Protein AF-A0A2R6RVL5-F1 (afdb_monomer_lite)

pLDDT: mean 72.48, std 20.62, range [36.03, 97.62]

Sequence (117 aa):
MHIVDKEQDVTKVLEELCQWASPIYGAMNKWWVRRRNVNEHLLRRIEAIYSLEGFTGERGPGVREGRLSTSPNISAKGKEVESRVSKEDSIEVDTEVFDDDKACEQFNIVVDFLGSL

Foldseek 3Di:
DDPPPCVVVLVVVLVVCVVVVPPCSVVSVVVSVVVVVVVVVVVVVVVVQVPDPPDDDDPDDDDDPPDDDPDDDPDDDDDDDDDDDDDDDDDPDPCPPPPCPPVVVVVVVVVVVVVVD

Organism: NCBI:txid98765

Structure (mmCIF, N/CA/C/O backbone):
data_AF-A0A2R6RVL5-F1
#
_entry.id   AF-A0A2R6RVL5-F1
#
loop_
_atom_site.group_PDB
_atom_site.id
_atom_site.type_symbol
_atom_site.label_atom_id
_atom_site.label_alt_id
_atom_site.label_comp_id
_atom_site.label_asym_id
_atom_site.label_entity_id
_atom_site.label_seq_id
_atom_site.pdbx_PDB_ins_code
_atom_site.Cartn_x
_atom_site.Cartn_y
_atom_site.Cartn_z
_atom_site.occupancy
_atom_site.B_iso_or_equiv
_atom_site.auth_seq_id
_atom_site.auth_comp_id
_atom_site.auth_asym_id
_atom_site.auth_atom_id
_atom_site.pdbx_PDB_model_num
ATOM 1 N N . MET A 1 1 ? -9.535 12.608 4.459 1.00 39.00 1 MET A N 1
ATOM 2 C CA . MET A 1 1 ? -8.222 11.957 4.654 1.00 39.00 1 MET A CA 1
ATOM 3 C C . MET A 1 1 ? -7.833 11.280 3.347 1.00 39.00 1 MET A C 1
ATOM 5 O O . MET A 1 1 ? -8.375 10.230 3.040 1.00 39.00 1 MET A O 1
ATOM 9 N N . HIS A 1 2 ? -6.978 11.911 2.539 1.00 42.09 2 HIS A N 1
ATOM 10 C CA . HIS A 1 2 ? -6.433 11.278 1.335 1.00 42.09 2 HIS A CA 1
ATOM 11 C C . HIS A 1 2 ? -5.220 10.448 1.759 1.00 42.09 2 HIS A C 1
ATOM 13 O O . HIS A 1 2 ? -4.132 10.992 1.941 1.00 42.09 2 HIS A O 1
ATOM 19 N N . ILE A 1 3 ? -5.399 9.140 1.958 1.00 53.34 3 ILE A N 1
ATOM 20 C CA . ILE A 1 3 ? -4.266 8.222 1.823 1.00 53.34 3 ILE A CA 1
ATOM 21 C C . ILE A 1 3 ? -3.887 8.328 0.347 1.00 53.34 3 ILE A C 1
ATOM 23 O O . ILE A 1 3 ? -4.635 7.878 -0.516 1.00 53.34 3 ILE A O 1
ATOM 27 N N . VAL A 1 4 ? -2.813 9.059 0.049 1.00 55.38 4 VAL A N 1
ATOM 28 C CA . VAL A 1 4 ? -2.322 9.174 -1.324 1.00 55.38 4 VAL A CA 1
ATOM 29 C C . VAL A 1 4 ? -1.801 7.803 -1.704 1.00 55.38 4 VAL A C 1
ATOM 31 O O . VAL A 1 4 ? -0.850 7.300 -1.099 1.00 55.38 4 VAL A O 1
ATOM 34 N N . ASP A 1 5 ? -2.483 7.198 -2.663 1.00 60.81 5 ASP A N 1
ATOM 35 C CA . ASP A 1 5 ? -2.184 5.868 -3.138 1.00 60.81 5 ASP A CA 1
ATOM 36 C C . ASP A 1 5 ? -0.881 5.883 -3.946 1.00 60.81 5 ASP A C 1
ATOM 38 O O . ASP A 1 5 ? -0.861 6.091 -5.159 1.00 60.81 5 ASP A O 1
ATOM 42 N N . LYS A 1 6 ? 0.240 5.692 -3.243 1.00 72.25 6 LYS A N 1
ATOM 43 C CA . LYS A 1 6 ? 1.560 5.519 -3.863 1.00 72.25 6 LYS A CA 1
ATOM 44 C C . LYS A 1 6 ? 1.657 4.209 -4.659 1.00 72.25 6 LYS A C 1
ATOM 46 O O . LYS A 1 6 ? 2.710 3.952 -5.238 1.00 72.25 6 LYS A O 1
ATOM 51 N N . GLU A 1 7 ? 0.608 3.374 -4.698 1.00 82.75 7 GLU A N 1
ATOM 52 C CA . GLU A 1 7 ? 0.570 2.186 -5.559 1.00 82.75 7 GLU A CA 1
ATOM 53 C C . GLU A 1 7 ? 0.772 2.552 -7.028 1.00 82.75 7 GLU A C 1
ATOM 55 O O . GLU A 1 7 ? 1.483 1.836 -7.735 1.00 82.75 7 GLU A O 1
ATOM 60 N N . GLN A 1 8 ? 0.242 3.695 -7.475 1.00 82.88 8 GLN A N 1
ATOM 61 C CA . GLN A 1 8 ? 0.424 4.149 -8.855 1.00 82.88 8 GLN A CA 1
ATOM 62 C C . GLN A 1 8 ? 1.892 4.443 -9.183 1.00 82.88 8 GLN A C 1
ATOM 64 O O . GLN A 1 8 ? 2.356 4.091 -10.266 1.00 82.88 8 GLN A O 1
ATOM 69 N N . ASP A 1 9 ? 2.636 5.037 -8.249 1.00 87.88 9 ASP A N 1
ATOM 70 C CA . ASP A 1 9 ? 4.048 5.370 -8.456 1.00 87.88 9 ASP A CA 1
ATOM 71 C C . ASP A 1 9 ? 4.908 4.104 -8.529 1.00 87.88 9 ASP A C 1
ATOM 73 O O . ASP A 1 9 ? 5.751 3.969 -9.413 1.00 87.88 9 ASP A O 1
ATOM 77 N N . VAL A 1 10 ? 4.662 3.137 -7.640 1.00 90.62 10 VAL A N 1
ATOM 78 C CA . VAL A 1 10 ? 5.415 1.873 -7.642 1.00 90.62 10 VAL A CA 1
ATOM 79 C C . VAL A 1 10 ? 5.084 1.028 -8.871 1.00 90.62 10 VAL A C 1
ATOM 81 O O . VAL A 1 10 ? 5.978 0.407 -9.441 1.00 90.62 10 VAL A O 1
ATOM 84 N N . THR A 1 11 ? 3.824 1.029 -9.308 1.00 92.25 11 THR A N 1
ATOM 85 C CA . THR A 1 11 ? 3.402 0.289 -10.505 1.00 92.25 11 THR A CA 1
ATOM 86 C C . THR A 1 11 ? 4.100 0.824 -11.753 1.00 92.25 11 THR A C 1
ATOM 88 O O . THR A 1 11 ? 4.658 0.034 -12.509 1.00 92.25 11 THR A O 1
ATOM 91 N N . LYS A 1 12 ? 4.185 2.151 -11.914 1.00 94.06 12 LYS A N 1
ATOM 92 C CA . LYS A 1 12 ? 4.937 2.775 -13.018 1.00 94.06 12 LYS A CA 1
ATOM 93 C C . LYS A 1 12 ? 6.412 2.379 -13.010 1.00 94.06 12 LYS A C 1
ATOM 95 O O . LYS A 1 12 ? 6.942 1.968 -14.034 1.00 94.06 12 LYS A O 1
ATOM 100 N N . VAL A 1 13 ? 7.061 2.426 -11.845 1.00 94.62 13 VAL A N 1
ATOM 101 C CA . VAL A 1 13 ? 8.466 2.005 -11.714 1.00 94.62 13 VAL A CA 1
ATOM 102 C C . VAL A 1 13 ? 8.637 0.526 -12.074 1.00 94.62 13 VAL A C 1
ATOM 104 O O . VAL A 1 13 ? 9.604 0.158 -12.735 1.00 94.62 13 VAL A O 1
ATOM 107 N N . LEU A 1 14 ? 7.705 -0.344 -11.679 1.00 96.31 14 LEU A N 1
ATOM 108 C CA . LEU A 1 14 ? 7.744 -1.760 -12.055 1.00 96.31 14 LEU A CA 1
ATOM 109 C C . LEU A 1 14 ? 7.572 -1.974 -13.562 1.00 96.31 14 LEU A C 1
ATOM 111 O O . LEU A 1 14 ? 8.253 -2.832 -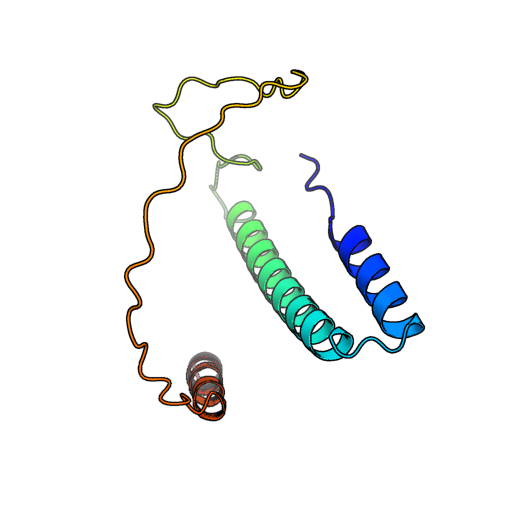14.122 1.00 96.31 14 LEU A O 1
ATOM 115 N N . GLU A 1 15 ? 6.699 -1.207 -14.213 1.00 96.62 15 GLU A N 1
ATOM 116 C CA . GLU A 1 15 ? 6.524 -1.233 -15.668 1.00 96.62 15 GLU A CA 1
ATOM 117 C C . GLU A 1 15 ? 7.809 -0.807 -16.389 1.00 96.62 15 GLU A C 1
ATOM 119 O O . GLU A 1 15 ? 8.264 -1.517 -17.285 1.00 96.62 15 GLU A O 1
ATOM 124 N N . GLU A 1 16 ? 8.443 0.285 -15.958 1.00 97.31 16 GLU A N 1
ATOM 125 C CA . GLU A 1 16 ? 9.721 0.761 -16.507 1.00 97.31 16 GLU A CA 1
ATOM 126 C C . GLU A 1 16 ? 10.839 -0.277 -16.328 1.00 97.31 16 GLU A C 1
ATOM 128 O O . GLU A 1 16 ? 11.544 -0.620 -17.280 1.00 97.31 16 GLU A O 1
ATOM 133 N N . LEU A 1 17 ? 10.966 -0.852 -15.128 1.00 97.31 17 LEU A N 1
ATOM 134 C CA . LEU A 1 17 ? 11.954 -1.898 -14.846 1.00 97.31 17 LEU A CA 1
ATOM 135 C C . LEU A 1 17 ? 11.728 -3.153 -15.696 1.00 97.31 17 LEU A C 1
ATOM 137 O O . LEU A 1 17 ? 12.698 -3.802 -16.091 1.00 97.31 17 LEU A O 1
ATOM 141 N N . CYS A 1 18 ? 10.469 -3.492 -15.981 1.00 96.88 18 CYS A N 1
ATOM 142 C CA . CYS A 1 18 ? 10.119 -4.599 -16.863 1.00 96.88 18 CYS A CA 1
ATOM 143 C C . CYS A 1 18 ? 10.521 -4.298 -18.314 1.00 96.88 18 CYS A C 1
ATOM 145 O O . CYS A 1 18 ? 11.178 -5.121 -18.950 1.00 96.88 18 CYS A O 1
ATOM 147 N N . GLN A 1 19 ? 10.193 -3.101 -18.813 1.00 97.50 19 GLN A N 1
ATOM 148 C CA . GLN A 1 19 ? 10.532 -2.663 -20.172 1.00 97.50 19 GLN A CA 1
ATOM 149 C C . GLN A 1 19 ? 12.042 -2.635 -20.416 1.00 97.50 19 GLN A C 1
ATOM 151 O O . GLN A 1 19 ? 12.501 -2.996 -21.497 1.00 97.50 19 GLN A O 1
ATOM 156 N N . TRP A 1 20 ? 12.825 -2.240 -19.412 1.00 97.38 20 TRP A N 1
ATOM 157 C CA . TRP A 1 20 ? 14.286 -2.211 -19.500 1.00 97.38 20 TRP A CA 1
ATOM 158 C C . TRP A 1 20 ? 14.951 -3.559 -19.214 1.00 97.38 20 TRP A C 1
ATOM 160 O O . TRP A 1 20 ? 16.178 -3.620 -19.162 1.00 97.38 20 TRP A O 1
ATOM 170 N N . ALA A 1 21 ? 14.170 -4.628 -19.007 1.00 95.12 21 ALA A N 1
ATOM 171 C CA . ALA A 1 21 ? 14.666 -5.943 -18.600 1.00 95.12 21 ALA A CA 1
ATOM 172 C C . ALA A 1 21 ? 15.645 -5.852 -17.412 1.00 95.12 21 ALA A C 1
ATOM 174 O O . ALA A 1 21 ? 16.676 -6.525 -17.363 1.00 95.12 21 ALA A O 1
ATOM 175 N N . SER A 1 22 ? 15.333 -4.971 -16.458 1.00 97.25 22 SER A N 1
ATOM 176 C CA . SER A 1 22 ? 16.226 -4.658 -15.354 1.00 97.25 22 SER A CA 1
ATOM 177 C C . SER A 1 22 ? 16.409 -5.874 -14.439 1.00 97.25 22 SER A C 1
ATOM 179 O O . SER A 1 22 ? 15.415 -6.492 -14.039 1.00 97.25 22 SER A O 1
ATOM 181 N N . PRO A 1 23 ? 17.646 -6.199 -14.019 1.00 97.62 23 PRO A N 1
ATOM 182 C CA . PRO A 1 23 ? 17.908 -7.362 -13.169 1.00 97.62 23 PRO A CA 1
ATOM 183 C C . PRO A 1 23 ? 17.211 -7.276 -11.802 1.00 97.62 23 PRO A C 1
ATOM 185 O O . PRO A 1 23 ? 16.953 -8.300 -11.174 1.00 97.62 23 PRO A O 1
ATOM 188 N N . ILE A 1 24 ? 16.852 -6.070 -11.346 1.00 97.56 24 ILE A N 1
ATOM 189 C CA . ILE A 1 24 ? 16.162 -5.871 -10.063 1.00 97.56 24 ILE A CA 1
ATOM 190 C C . ILE A 1 24 ? 14.639 -6.032 -10.148 1.00 97.56 24 ILE A C 1
ATOM 192 O O . ILE A 1 24 ? 13.982 -6.063 -9.106 1.00 97.56 24 ILE A O 1
ATOM 196 N N . TYR A 1 25 ? 14.060 -6.157 -11.350 1.00 97.56 25 TYR A N 1
ATOM 197 C CA . TYR A 1 25 ? 12.606 -6.231 -11.537 1.00 97.56 25 TYR A CA 1
ATOM 198 C C . TYR A 1 25 ? 11.973 -7.338 -10.684 1.00 97.56 25 TYR A C 1
ATOM 200 O O . TYR A 1 25 ? 11.008 -7.095 -9.960 1.00 97.56 25 TYR A O 1
ATOM 208 N N . GLY A 1 26 ? 12.550 -8.544 -10.706 1.00 97.25 26 GLY A N 1
ATOM 209 C CA . GLY A 1 26 ? 12.017 -9.682 -9.956 1.00 97.25 26 GLY A CA 1
ATOM 210 C C . GLY A 1 26 ? 11.987 -9.441 -8.444 1.00 97.25 26 GLY A C 1
ATOM 211 O O . GLY A 1 26 ? 10.997 -9.764 -7.786 1.00 97.25 26 GLY A O 1
ATOM 212 N N . ALA A 1 27 ? 13.043 -8.835 -7.894 1.00 97.62 27 ALA A N 1
ATOM 213 C CA . ALA A 1 27 ? 13.120 -8.501 -6.473 1.00 97.62 27 ALA A CA 1
ATOM 214 C C . ALA A 1 27 ? 12.099 -7.416 -6.096 1.00 97.62 27 ALA A C 1
ATOM 216 O O . ALA A 1 27 ? 11.346 -7.582 -5.132 1.00 97.62 27 ALA A O 1
ATOM 217 N N . MET A 1 28 ? 12.018 -6.351 -6.899 1.00 96.62 28 MET A N 1
ATOM 218 C CA . MET A 1 28 ? 11.085 -5.246 -6.682 1.00 96.62 28 MET A CA 1
ATOM 219 C C . MET A 1 28 ? 9.627 -5.715 -6.761 1.00 96.62 28 MET A C 1
ATOM 221 O O . MET A 1 28 ? 8.816 -5.363 -5.906 1.00 96.62 28 MET A O 1
ATOM 225 N N . ASN A 1 29 ? 9.299 -6.573 -7.731 1.00 97.00 29 ASN A N 1
ATOM 226 C CA . ASN A 1 29 ? 7.952 -7.113 -7.895 1.00 97.00 29 ASN A CA 1
ATOM 227 C C . ASN A 1 29 ? 7.545 -7.997 -6.703 1.00 97.00 29 ASN A C 1
ATOM 229 O O . ASN A 1 29 ? 6.457 -7.843 -6.150 1.00 97.00 29 ASN A O 1
ATOM 233 N N . LYS A 1 30 ? 8.438 -8.882 -6.235 1.00 97.56 30 LYS A N 1
ATOM 234 C CA . LYS A 1 30 ? 8.182 -9.711 -5.042 1.00 97.56 30 LYS A CA 1
ATOM 235 C C . LYS A 1 30 ? 7.955 -8.859 -3.794 1.00 97.56 30 LYS A C 1
ATOM 237 O O . LYS A 1 30 ? 7.030 -9.126 -3.026 1.00 97.56 30 LYS A O 1
ATOM 242 N N . TRP A 1 31 ? 8.791 -7.842 -3.583 1.00 95.94 31 TRP A N 1
ATOM 243 C CA . TRP A 1 31 ? 8.611 -6.894 -2.483 1.00 95.94 31 TRP A CA 1
ATOM 244 C C . TRP A 1 31 ? 7.258 -6.185 -2.578 1.00 95.94 31 TRP A C 1
ATOM 246 O O . TRP A 1 31 ? 6.536 -6.099 -1.581 1.00 95.94 31 TRP A O 1
ATOM 256 N N . TRP A 1 32 ? 6.886 -5.746 -3.780 1.00 95.06 32 TRP A N 1
ATOM 257 C CA . TRP A 1 32 ? 5.639 -5.037 -4.016 1.00 95.06 32 TRP A CA 1
ATOM 258 C C . TRP A 1 32 ? 4.406 -5.871 -3.677 1.00 95.06 32 TRP A C 1
ATOM 260 O O . TRP A 1 32 ? 3.548 -5.425 -2.914 1.00 95.06 32 TRP A O 1
ATOM 270 N N . VAL A 1 33 ? 4.358 -7.114 -4.160 1.00 95.00 33 VAL A N 1
ATOM 271 C CA . VAL A 1 33 ? 3.268 -8.054 -3.863 1.00 95.00 33 VAL A CA 1
ATOM 272 C C . VAL A 1 33 ? 3.129 -8.278 -2.355 1.00 95.00 33 VAL A C 1
ATOM 274 O O . VAL A 1 33 ? 2.030 -8.164 -1.812 1.00 95.00 33 VAL A O 1
ATOM 277 N N . ARG A 1 34 ? 4.239 -8.529 -1.646 1.00 95.56 34 ARG A N 1
ATOM 278 C CA . ARG A 1 34 ? 4.209 -8.717 -0.184 1.00 95.56 34 ARG A CA 1
ATOM 279 C C . ARG A 1 34 ? 3.679 -7.482 0.532 1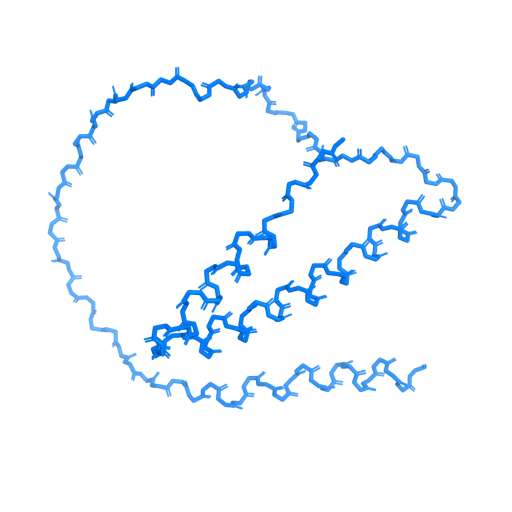.00 95.56 34 ARG A C 1
ATOM 281 O O . ARG A 1 34 ? 2.816 -7.597 1.399 1.00 95.56 34 ARG A O 1
ATOM 288 N N . ARG A 1 35 ? 4.169 -6.298 0.155 1.00 94.06 35 ARG A N 1
ATOM 289 C CA . ARG A 1 35 ? 3.726 -5.029 0.737 1.00 94.06 35 ARG A CA 1
ATOM 290 C C . ARG A 1 35 ? 2.228 -4.813 0.534 1.00 94.06 35 ARG A C 1
ATOM 292 O O . ARG A 1 35 ? 1.558 -4.400 1.477 1.00 94.06 35 ARG A O 1
ATOM 299 N N . ARG A 1 36 ? 1.707 -5.112 -0.658 1.00 92.50 36 ARG A N 1
ATOM 300 C CA . ARG A 1 36 ? 0.280 -4.975 -0.963 1.00 92.50 36 ARG A CA 1
ATOM 301 C C . ARG A 1 36 ? -0.575 -5.882 -0.083 1.00 92.50 36 ARG A C 1
ATOM 303 O O . ARG A 1 36 ? -1.507 -5.397 0.547 1.00 92.50 36 ARG A O 1
ATOM 310 N N . ASN A 1 37 ? -0.200 -7.153 0.039 1.00 92.75 37 ASN A N 1
ATOM 311 C CA . ASN A 1 37 ? -0.926 -8.119 0.867 1.00 92.75 37 ASN A CA 1
ATOM 312 C C . ASN A 1 37 ? -0.957 -7.699 2.345 1.00 92.75 37 ASN A C 1
ATOM 314 O O . ASN A 1 37 ? -2.003 -7.754 2.990 1.00 92.75 37 ASN A O 1
ATOM 318 N N . VAL A 1 38 ? 0.179 -7.235 2.881 1.00 92.81 38 VAL A N 1
ATOM 319 C CA . VAL A 1 38 ? 0.257 -6.740 4.264 1.00 92.81 38 VAL A CA 1
ATOM 320 C C . VAL A 1 38 ? -0.610 -5.497 4.449 1.00 92.81 38 VAL A C 1
ATOM 322 O O . VAL A 1 38 ? -1.383 -5.431 5.401 1.00 92.81 38 VAL A O 1
ATOM 325 N N . ASN A 1 39 ? -0.523 -4.525 3.539 1.00 91.19 39 ASN A N 1
ATOM 326 C CA . ASN A 1 39 ? -1.333 -3.311 3.615 1.00 91.19 39 ASN A CA 1
ATOM 327 C C . ASN A 1 39 ? -2.831 -3.629 3.571 1.00 91.19 39 ASN A C 1
ATOM 329 O O . ASN A 1 39 ? -3.593 -3.092 4.369 1.00 91.19 39 ASN A O 1
ATOM 333 N N . GLU A 1 40 ? -3.247 -4.524 2.679 1.00 90.44 40 GLU A N 1
ATOM 334 C CA . GLU A 1 40 ? -4.638 -4.948 2.559 1.00 90.44 40 GLU A CA 1
ATOM 335 C C . GLU A 1 40 ? -5.126 -5.637 3.843 1.00 90.44 40 GLU A C 1
ATOM 337 O O . GLU A 1 40 ? -6.202 -5.324 4.352 1.00 90.44 40 GLU A O 1
ATOM 342 N N . HIS A 1 41 ? -4.315 -6.529 4.421 1.00 93.88 41 HIS A N 1
ATOM 343 C CA . HIS A 1 41 ? -4.618 -7.165 5.702 1.00 93.88 41 HIS A CA 1
ATOM 344 C C . HIS A 1 41 ? -4.783 -6.138 6.836 1.00 93.88 41 HIS A C 1
ATOM 346 O O . HIS A 1 41 ? -5.758 -6.193 7.590 1.00 93.88 41 HIS A O 1
ATOM 352 N N . LEU A 1 42 ? -3.865 -5.171 6.935 1.00 91.44 42 LEU A N 1
ATOM 353 C CA . LEU A 1 42 ? -3.927 -4.105 7.937 1.00 91.44 42 LEU A CA 1
ATOM 354 C C . LEU A 1 42 ? -5.173 -3.234 7.761 1.00 91.44 42 LEU A C 1
ATOM 356 O O . LEU A 1 42 ? -5.862 -2.954 8.741 1.00 91.44 42 LEU A O 1
ATOM 360 N N . LEU A 1 43 ? -5.493 -2.839 6.527 1.00 89.94 43 LEU A N 1
ATOM 361 C CA . LEU A 1 43 ? -6.675 -2.030 6.230 1.00 89.94 43 LEU A CA 1
ATOM 362 C C . LEU A 1 43 ? -7.966 -2.761 6.600 1.00 89.94 43 LEU A C 1
ATOM 364 O O . LEU A 1 43 ? -8.794 -2.180 7.296 1.00 89.94 43 LEU A O 1
ATOM 368 N N . ARG A 1 44 ? -8.095 -4.050 6.257 1.00 92.88 44 ARG A N 1
ATOM 369 C CA . ARG A 1 44 ? -9.241 -4.872 6.685 1.00 92.88 44 ARG A CA 1
ATOM 370 C C . ARG A 1 44 ? -9.394 -4.893 8.203 1.00 92.88 44 ARG A C 1
ATOM 372 O O . ARG A 1 44 ? -10.503 -4.783 8.722 1.00 92.88 44 ARG A O 1
ATOM 379 N N . ARG A 1 45 ? -8.286 -5.029 8.940 1.00 93.50 45 ARG A N 1
ATOM 380 C CA . ARG A 1 45 ? -8.331 -5.055 10.407 1.00 93.50 45 ARG A CA 1
ATOM 381 C C . ARG A 1 45 ? -8.737 -3.705 10.992 1.00 93.50 45 ARG A C 1
ATOM 383 O O . ARG A 1 45 ? -9.514 -3.672 11.943 1.00 93.50 45 ARG A O 1
ATOM 390 N N . ILE A 1 46 ? -8.234 -2.613 10.421 1.00 90.75 46 ILE A N 1
ATOM 391 C CA . ILE A 1 46 ? -8.617 -1.250 10.796 1.00 90.75 46 ILE A CA 1
ATOM 392 C C . ILE A 1 46 ? -10.116 -1.039 10.552 1.00 90.75 46 ILE A C 1
ATOM 394 O O . ILE A 1 46 ? -10.821 -0.572 11.443 1.00 90.75 46 ILE A O 1
ATOM 398 N N . GLU A 1 47 ? -10.622 -1.427 9.382 1.00 91.69 47 GLU A N 1
ATOM 399 C CA . GLU A 1 47 ? -12.047 -1.334 9.051 1.00 91.69 47 GLU A CA 1
ATOM 400 C C . GLU A 1 47 ? -12.920 -2.122 10.027 1.00 91.69 47 GLU A C 1
ATOM 402 O O . GLU A 1 47 ? -13.918 -1.585 10.506 1.00 91.69 47 GLU A O 1
ATOM 407 N N . ALA A 1 48 ? -12.501 -3.337 10.390 1.00 93.94 48 ALA A N 1
ATOM 408 C CA . ALA A 1 48 ? -13.199 -4.163 11.369 1.00 93.94 48 ALA A CA 1
ATOM 409 C C . ALA A 1 48 ? -13.265 -3.515 12.763 1.00 93.94 48 ALA A C 1
ATOM 411 O O . ALA A 1 48 ? -14.275 -3.643 13.448 1.00 93.94 48 ALA A O 1
ATOM 412 N N . ILE A 1 49 ? -12.215 -2.805 13.197 1.00 92.75 49 ILE A N 1
ATOM 413 C CA . ILE A 1 49 ? -12.232 -2.062 14.470 1.00 92.75 49 ILE A CA 1
ATOM 414 C C . ILE A 1 49 ? -13.257 -0.929 14.412 1.00 92.75 49 ILE A C 1
ATOM 416 O O . ILE A 1 49 ? -14.071 -0.789 15.322 1.00 92.75 49 ILE A O 1
ATOM 420 N N . TYR A 1 50 ? -13.252 -0.147 13.329 1.00 92.12 50 TYR A N 1
ATOM 421 C CA . TYR A 1 50 ? -14.208 0.948 13.156 1.00 92.12 50 TYR A CA 1
ATOM 422 C C . TYR A 1 50 ? -15.661 0.471 13.025 1.00 92.12 50 TYR A C 1
ATOM 424 O O . TYR A 1 50 ? -16.567 1.282 13.192 1.00 92.12 50 TYR A O 1
ATOM 432 N N . SER A 1 51 ? -15.892 -0.806 12.711 1.00 92.44 51 SER A N 1
ATOM 433 C CA . SER A 1 51 ? -17.230 -1.398 12.649 1.00 92.44 51 SER A CA 1
ATOM 434 C C . SER A 1 51 ? -17.696 -2.032 13.965 1.00 92.44 51 SER A C 1
ATOM 436 O O . SER A 1 51 ? -18.797 -2.578 13.999 1.00 92.44 51 SER A O 1
ATOM 438 N N . LEU A 1 52 ? -16.884 -2.023 15.030 1.00 95.19 52 LEU A N 1
ATOM 439 C CA . LEU A 1 52 ? -17.285 -2.570 16.330 1.00 95.19 52 LEU A CA 1
ATOM 440 C C . LEU A 1 52 ? -18.370 -1.698 16.973 1.00 95.19 52 LEU A C 1
ATOM 442 O O . LEU A 1 52 ? -18.256 -0.472 17.023 1.00 95.19 52 LEU A O 1
ATOM 446 N N . GLU A 1 53 ? -19.404 -2.338 17.517 1.00 94.94 53 GLU A N 1
ATOM 447 C CA . GLU A 1 53 ? -20.454 -1.645 18.262 1.00 94.94 53 GLU A CA 1
ATOM 448 C C . GLU A 1 53 ? -19.864 -0.934 19.490 1.00 94.94 53 GLU A C 1
ATOM 450 O O . GLU A 1 53 ? -19.077 -1.504 20.246 1.00 94.94 53 GLU A O 1
ATOM 455 N N . GLY A 1 54 ? -20.221 0.340 19.673 1.00 91.88 54 GLY A N 1
ATOM 456 C CA . GLY A 1 54 ? -19.722 1.164 20.777 1.00 91.88 54 GLY A CA 1
ATOM 457 C C . GLY A 1 54 ? -18.306 1.724 20.591 1.00 91.88 54 GLY A C 1
ATOM 458 O O . GLY A 1 54 ? -17.837 2.454 21.464 1.00 91.88 54 GLY A O 1
ATOM 459 N N . PHE A 1 55 ? -17.622 1.446 19.475 1.00 91.56 55 PHE A N 1
ATOM 460 C CA . PHE A 1 55 ? -16.346 2.092 19.164 1.00 91.56 55 PHE A CA 1
ATOM 461 C C . PHE A 1 55 ? -16.556 3.557 18.743 1.00 91.56 55 PHE A C 1
ATOM 463 O O . PHE A 1 55 ? -17.342 3.849 17.845 1.00 91.56 55 PHE A O 1
ATOM 470 N N . THR A 1 56 ? -15.839 4.489 19.379 1.00 90.31 56 THR A N 1
ATOM 471 C CA . THR A 1 56 ? -16.008 5.947 19.197 1.00 90.31 56 THR A CA 1
ATOM 472 C C . THR A 1 56 ? -14.790 6.648 18.588 1.00 90.31 56 THR A C 1
ATOM 474 O O . THR A 1 56 ? -14.758 7.874 18.512 1.00 90.31 56 THR A O 1
ATOM 477 N N . GLY A 1 57 ? -13.770 5.897 18.161 1.00 87.00 57 GLY A N 1
ATOM 478 C CA . GLY A 1 57 ? -12.564 6.476 17.571 1.00 87.00 57 GLY A CA 1
ATOM 479 C C . GLY A 1 57 ? -12.821 7.108 16.202 1.00 87.00 57 GLY A C 1
ATOM 480 O O . GLY A 1 57 ? -13.593 6.593 15.393 1.00 87.00 57 GLY A O 1
ATOM 481 N N . GLU A 1 58 ? -12.122 8.203 15.910 1.00 85.31 58 GLU A N 1
ATOM 482 C CA . GLU A 1 58 ? -12.197 8.881 14.614 1.00 85.31 58 GLU A CA 1
ATOM 483 C C . GLU A 1 58 ? -11.229 8.266 13.591 1.00 85.31 58 GLU A C 1
ATOM 485 O O . GLU A 1 58 ? -10.152 7.765 13.933 1.00 85.31 58 GLU A O 1
ATOM 490 N N . ARG A 1 59 ? -11.607 8.294 12.306 1.00 83.00 59 ARG A N 1
ATOM 491 C CA . ARG A 1 59 ? -10.738 7.865 11.200 1.00 83.00 59 ARG A CA 1
ATOM 492 C C . ARG A 1 59 ? -9.694 8.939 10.919 1.00 83.00 59 ARG A C 1
ATOM 494 O O . ARG A 1 59 ? -10.026 10.013 10.425 1.00 83.00 59 ARG A O 1
ATOM 501 N N . GLY A 1 60 ? -8.430 8.636 11.187 1.00 79.12 60 GLY A N 1
ATOM 502 C CA . GLY A 1 60 ? -7.359 9.613 11.032 1.00 79.12 60 GLY A CA 1
ATOM 503 C C . GLY A 1 60 ? -6.012 9.102 11.527 1.00 79.12 60 GLY A C 1
ATOM 504 O O . GLY A 1 60 ? -5.964 8.172 12.331 1.00 79.12 60 GLY A O 1
ATOM 505 N N . PRO A 1 61 ? -4.899 9.717 11.098 1.00 77.62 61 PRO A N 1
ATOM 506 C CA . PRO A 1 61 ? -3.656 9.627 11.848 1.00 77.62 61 PRO A CA 1
ATOM 507 C C . PRO A 1 61 ? -3.885 10.177 13.262 1.00 77.62 61 PRO A C 1
ATOM 509 O O . PRO A 1 61 ? -4.381 11.293 13.414 1.00 77.62 61 PRO A O 1
ATOM 512 N N . GLY A 1 62 ? -3.520 9.412 14.291 1.00 75.75 62 GLY A N 1
ATOM 513 C CA . GLY A 1 62 ? -3.567 9.900 15.668 1.00 75.75 62 GLY A CA 1
ATOM 514 C C . GLY A 1 62 ? -2.561 11.030 15.895 1.00 75.75 62 GLY A C 1
ATOM 515 O O . GLY A 1 62 ? -1.456 11.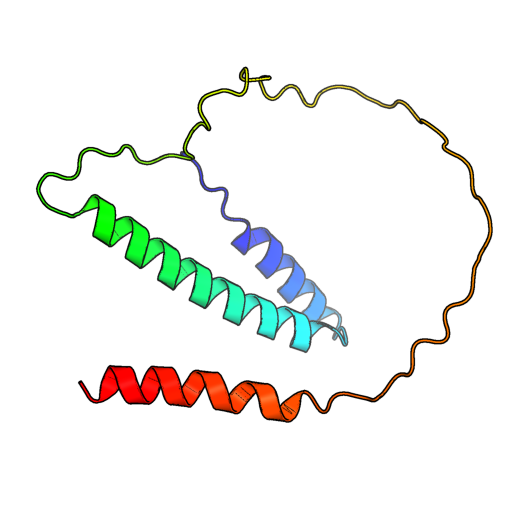016 15.345 1.00 75.75 62 GLY A O 1
ATOM 516 N N . VAL A 1 63 ? -2.921 12.002 16.731 1.00 75.06 63 VAL A N 1
ATOM 517 C CA . VAL A 1 63 ? -1.981 13.015 17.224 1.00 75.06 63 VAL A CA 1
ATOM 518 C C . VAL A 1 63 ? -1.378 12.493 18.519 1.00 75.06 63 VAL A C 1
ATOM 520 O O . VAL A 1 63 ? -2.094 12.153 19.455 1.00 75.06 63 VAL A O 1
ATOM 523 N N . ARG A 1 64 ? -0.047 12.414 18.587 1.00 73.19 64 ARG A N 1
ATOM 524 C CA . ARG A 1 64 ? 0.630 12.059 19.835 1.00 73.19 64 ARG A CA 1
ATOM 525 C C . ARG A 1 64 ? 0.499 13.227 20.809 1.00 73.19 64 ARG A C 1
ATOM 527 O O . ARG A 1 64 ? 1.065 14.291 20.559 1.00 73.19 64 ARG A O 1
ATOM 534 N N . GLU A 1 65 ? -0.213 13.029 21.913 1.00 76.56 65 GLU A N 1
ATOM 535 C CA . GLU A 1 65 ? -0.276 14.031 22.976 1.00 76.56 65 GLU A CA 1
ATOM 536 C C . GLU A 1 65 ? 1.133 14.328 23.523 1.00 76.56 65 GLU A C 1
ATOM 538 O O . GLU A 1 65 ? 1.981 13.439 23.644 1.00 76.56 65 GLU A O 1
ATOM 543 N N . GLY A 1 66 ? 1.414 15.605 23.796 1.00 75.62 66 GLY A N 1
ATOM 544 C CA . GLY A 1 66 ? 2.698 16.061 24.344 1.00 75.62 66 GLY A CA 1
ATOM 545 C C . GLY A 1 66 ? 3.751 16.522 23.326 1.00 75.62 66 GLY A C 1
ATOM 546 O O . GLY A 1 66 ? 4.840 16.923 23.736 1.00 75.62 66 GLY A O 1
ATOM 547 N N . ARG A 1 67 ? 3.462 16.530 22.015 1.00 60.28 67 ARG A N 1
ATOM 548 C CA . ARG A 1 67 ? 4.303 17.218 21.016 1.00 60.28 67 ARG A CA 1
ATOM 549 C C . ARG A 1 67 ? 3.526 18.392 20.429 1.00 60.28 67 ARG A C 1
ATOM 551 O O . ARG A 1 67 ? 2.492 18.189 19.803 1.00 60.28 67 ARG A O 1
ATOM 558 N N . LEU A 1 68 ? 4.022 19.614 20.636 1.00 59.06 68 LEU A N 1
ATOM 559 C CA . LEU A 1 68 ? 3.488 20.807 19.976 1.00 59.06 68 LEU A CA 1
ATOM 560 C C . LEU A 1 68 ? 3.456 20.549 18.466 1.00 59.06 68 LEU A C 1
ATOM 562 O O . LEU A 1 68 ? 4.464 20.142 17.884 1.00 59.06 68 LEU A O 1
ATOM 566 N N . SER A 1 69 ? 2.292 20.743 17.851 1.00 58.34 69 SER A N 1
ATOM 567 C CA . SER A 1 69 ? 2.090 20.602 16.415 1.00 58.34 69 SER A CA 1
ATOM 568 C C . SER A 1 69 ? 2.925 21.653 15.684 1.00 58.34 69 SER A C 1
ATOM 570 O O . SER A 1 69 ? 2.475 22.776 15.462 1.00 58.34 69 SER A O 1
ATOM 572 N N . THR A 1 70 ? 4.158 21.320 15.310 1.00 57.28 70 THR A N 1
ATOM 573 C CA . THR A 1 70 ? 4.844 22.056 14.254 1.00 57.28 70 THR A CA 1
ATOM 574 C C . THR A 1 70 ? 4.155 21.700 12.946 1.00 57.28 70 THR A C 1
ATOM 576 O O . THR A 1 70 ? 4.328 20.616 12.391 1.00 57.28 70 THR A O 1
ATOM 579 N N . SER A 1 71 ? 3.293 22.613 12.510 1.00 57.44 71 SER A N 1
ATOM 580 C CA . SER A 1 71 ? 2.600 22.608 11.225 1.00 57.44 71 SER A CA 1
ATOM 581 C C . SER A 1 71 ? 3.552 22.249 10.074 1.00 57.44 71 SER A C 1
ATOM 583 O O . SER A 1 71 ? 4.725 22.636 10.109 1.00 57.44 71 SER A O 1
ATOM 585 N N . PRO A 1 72 ? 3.082 21.564 9.016 1.00 54.84 72 PRO A N 1
ATOM 586 C CA . PRO A 1 72 ? 3.921 21.268 7.871 1.00 54.84 72 PRO A CA 1
ATOM 587 C C . PRO A 1 72 ? 4.098 22.553 7.063 1.00 54.84 72 PRO A C 1
ATOM 589 O O . PRO A 1 72 ? 3.198 22.984 6.350 1.00 54.84 72 PRO A O 1
ATOM 592 N N . ASN A 1 73 ? 5.266 23.175 7.173 1.00 45.97 73 ASN A N 1
ATOM 593 C CA . ASN A 1 73 ? 5.709 24.172 6.210 1.00 45.97 73 ASN A CA 1
ATOM 594 C C . ASN A 1 73 ? 7.086 23.753 5.696 1.00 45.97 73 ASN A C 1
ATOM 596 O O . ASN A 1 73 ? 8.113 24.300 6.087 1.00 45.97 73 ASN A O 1
ATOM 600 N N . ILE A 1 74 ? 7.119 22.725 4.843 1.00 51.78 74 ILE A N 1
ATOM 601 C CA . ILE A 1 74 ? 8.311 22.448 4.037 1.00 51.78 74 ILE A CA 1
ATOM 602 C C . ILE A 1 74 ? 8.208 23.326 2.790 1.00 51.78 74 ILE A C 1
ATOM 604 O O . ILE A 1 74 ? 7.869 22.883 1.700 1.00 51.78 74 ILE A O 1
ATOM 608 N N . SER A 1 75 ? 8.481 24.609 2.990 1.00 54.59 75 SER A N 1
ATOM 609 C CA . SER A 1 75 ? 8.946 25.515 1.949 1.00 54.59 75 SER A CA 1
ATOM 610 C C . SER A 1 75 ? 10.093 26.321 2.538 1.00 54.59 75 SER A C 1
ATOM 612 O O . SER A 1 75 ? 9.918 27.444 3.004 1.00 54.59 75 SER A O 1
ATOM 614 N N . ALA A 1 76 ? 11.284 25.733 2.527 1.00 40.50 76 ALA A N 1
ATOM 615 C CA . ALA A 1 76 ? 12.520 26.477 2.689 1.00 40.50 76 ALA A CA 1
ATOM 616 C C . ALA A 1 76 ? 13.611 25.805 1.859 1.00 40.50 76 ALA A C 1
ATOM 618 O O . ALA A 1 76 ? 14.089 24.713 2.160 1.00 40.50 76 ALA A O 1
ATOM 619 N N . LYS A 1 77 ? 13.954 26.496 0.773 1.00 42.38 77 LYS A N 1
ATOM 620 C CA . LYS A 1 77 ? 15.183 26.344 0.005 1.00 42.38 77 LYS A CA 1
ATOM 621 C C . LYS A 1 77 ? 1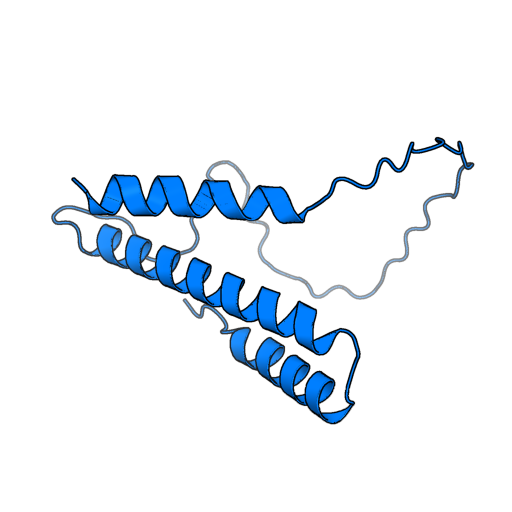6.398 26.205 0.931 1.00 42.38 77 LYS A C 1
ATOM 623 O O . LYS A 1 77 ? 16.482 26.910 1.930 1.00 42.38 77 LYS A O 1
ATOM 628 N N . GLY A 1 78 ? 17.326 25.350 0.500 1.00 45.88 78 GLY A N 1
ATOM 629 C CA . GLY A 1 78 ? 18.768 25.361 0.754 1.00 45.88 78 GLY A CA 1
ATOM 630 C C . GLY A 1 78 ? 19.282 25.966 2.060 1.00 45.88 78 GLY A C 1
ATOM 631 O O . GLY A 1 78 ? 19.332 27.183 2.216 1.00 45.88 78 GLY A O 1
ATOM 632 N N . LYS A 1 79 ? 19.848 25.106 2.906 1.00 36.03 79 LYS A N 1
ATOM 633 C CA . LYS A 1 79 ? 21.065 25.439 3.645 1.00 36.03 79 LYS A CA 1
ATOM 634 C C . LYS A 1 79 ? 21.908 24.182 3.800 1.00 36.03 79 LYS A C 1
ATOM 636 O O . LYS A 1 79 ? 21.536 23.262 4.523 1.00 36.03 79 LYS A O 1
ATOM 641 N N . GLU A 1 80 ? 23.012 24.166 3.063 1.00 47.25 80 GLU A N 1
ATOM 642 C CA . GLU A 1 80 ? 24.155 23.296 3.304 1.00 47.25 80 GLU A CA 1
ATOM 643 C C . GLU A 1 80 ? 24.584 23.440 4.764 1.00 47.25 80 GLU A C 1
ATOM 645 O O . GLU A 1 80 ? 24.758 24.551 5.270 1.00 47.25 80 GLU A O 1
ATOM 650 N N . VAL A 1 81 ? 24.746 22.309 5.442 1.00 41.56 81 VAL A N 1
ATOM 651 C CA . VAL A 1 81 ? 25.536 22.232 6.664 1.00 41.56 81 VAL A CA 1
ATOM 652 C C . VAL A 1 81 ? 26.491 21.069 6.464 1.00 41.56 81 VAL A C 1
ATOM 654 O O . VAL A 1 81 ? 26.127 19.905 6.618 1.00 41.56 81 VAL A O 1
ATOM 657 N N . GLU A 1 82 ? 27.708 21.411 6.051 1.00 46.66 82 GLU A N 1
ATOM 658 C CA . GLU A 1 82 ? 28.865 20.532 6.121 1.00 46.66 82 GLU A CA 1
ATOM 659 C C . GLU A 1 82 ? 29.057 20.056 7.565 1.00 46.66 82 GLU A C 1
ATOM 661 O O . GLU A 1 82 ? 29.174 20.862 8.491 1.00 46.66 82 GLU A O 1
ATOM 666 N N . SER A 1 83 ? 29.173 18.744 7.767 1.00 40.91 83 SER A N 1
ATOM 667 C CA . SER A 1 83 ? 29.771 18.210 8.989 1.00 40.91 83 SER A CA 1
ATOM 668 C C . SER A 1 83 ? 30.716 17.053 8.668 1.00 40.91 83 SER A C 1
ATOM 670 O O . SER A 1 83 ? 30.318 15.897 8.590 1.00 40.91 83 SER A O 1
ATOM 672 N N . ARG A 1 84 ? 31.980 17.440 8.463 1.00 44.66 84 ARG A N 1
ATOM 673 C CA . ARG A 1 84 ? 33.232 16.766 8.849 1.00 44.66 84 ARG A CA 1
ATOM 674 C C . ARG A 1 84 ? 33.269 15.232 8.769 1.00 44.66 84 ARG A C 1
ATOM 676 O O . ARG A 1 84 ? 32.843 14.529 9.677 1.00 44.66 84 ARG A O 1
ATOM 683 N N . VAL A 1 85 ? 33.972 14.764 7.738 1.00 44.84 85 VAL A N 1
ATOM 684 C CA . VAL A 1 85 ? 34.638 13.457 7.673 1.00 44.84 85 VAL A CA 1
ATOM 685 C C . VAL A 1 85 ? 35.546 13.269 8.891 1.00 44.84 85 VAL A C 1
ATOM 687 O O . VAL A 1 85 ? 36.357 14.138 9.216 1.00 44.84 85 VAL A O 1
ATOM 690 N N . SER A 1 86 ? 35.447 12.119 9.550 1.00 39.69 86 SER A N 1
ATOM 691 C CA . SER A 1 86 ? 36.480 11.611 10.453 1.00 39.69 86 SER A CA 1
ATOM 692 C C . SER A 1 86 ? 36.522 10.085 10.378 1.00 39.69 86 SER A C 1
ATOM 694 O O . SER A 1 86 ? 35.639 9.418 10.894 1.00 39.69 86 SER A O 1
ATOM 696 N N . LYS A 1 87 ? 37.566 9.621 9.682 1.00 42.00 87 LYS A N 1
ATOM 697 C CA . LYS A 1 87 ? 38.357 8.388 9.822 1.00 42.00 87 LYS A CA 1
ATOM 698 C C . LYS A 1 87 ? 37.643 7.035 9.983 1.00 42.00 87 LYS A C 1
ATOM 700 O O . LYS A 1 87 ? 36.987 6.756 10.975 1.00 42.00 87 LYS A O 1
ATOM 705 N N . GLU A 1 88 ? 37.908 6.199 8.985 1.00 47.44 88 GLU A N 1
ATOM 706 C CA . GLU A 1 88 ? 37.645 4.767 8.884 1.00 47.44 88 GLU A CA 1
ATOM 707 C C . GLU A 1 88 ? 38.273 3.993 10.055 1.00 47.44 88 GLU A C 1
ATOM 709 O O . GLU A 1 88 ? 39.487 4.048 10.243 1.00 47.44 88 GLU A O 1
ATOM 714 N N . ASP A 1 89 ? 37.447 3.241 10.785 1.00 41.97 89 ASP A N 1
ATOM 715 C CA . ASP A 1 89 ? 37.862 2.025 11.486 1.00 41.97 89 ASP A CA 1
ATOM 716 C C . ASP A 1 89 ? 37.192 0.860 10.750 1.00 41.97 89 ASP A C 1
ATOM 718 O O . ASP A 1 89 ? 35.969 0.693 10.767 1.00 41.97 89 ASP A O 1
ATOM 722 N N . SER A 1 90 ? 37.997 0.096 10.019 1.00 51.03 90 SER A N 1
ATOM 723 C CA . SER A 1 90 ? 37.575 -1.098 9.295 1.00 51.03 90 SER A CA 1
ATOM 724 C C . SER A 1 90 ? 37.252 -2.213 10.287 1.00 51.03 90 SER A C 1
ATOM 726 O O . SER A 1 90 ? 38.153 -2.843 10.839 1.00 51.03 90 SER A O 1
ATOM 728 N N . ILE A 1 91 ? 35.964 -2.455 10.512 1.00 55.84 91 ILE A N 1
ATOM 729 C CA . ILE A 1 91 ? 35.475 -3.653 11.194 1.00 55.84 91 ILE A CA 1
ATOM 730 C C . ILE A 1 91 ? 35.399 -4.760 10.140 1.00 55.84 91 ILE A C 1
ATOM 732 O O . ILE A 1 91 ? 34.603 -4.668 9.205 1.00 55.84 91 ILE A O 1
ATOM 736 N N . GLU A 1 92 ? 36.233 -5.792 10.273 1.00 56.88 92 GLU A N 1
ATOM 737 C CA . GLU A 1 92 ? 36.084 -7.036 9.516 1.00 56.88 92 GLU A CA 1
ATOM 738 C C . GLU A 1 92 ? 34.772 -7.704 9.950 1.00 56.88 92 GLU A C 1
ATOM 740 O O . GLU A 1 92 ? 34.677 -8.306 11.018 1.00 56.88 92 GLU A O 1
ATOM 745 N N . VAL A 1 93 ? 33.721 -7.521 9.149 1.00 56.00 93 VAL A N 1
ATOM 746 C CA . VAL A 1 93 ? 32.458 -8.238 9.323 1.00 56.00 93 VAL A CA 1
ATOM 747 C C . VAL A 1 93 ? 32.644 -9.614 8.706 1.00 56.00 93 VAL A C 1
ATOM 749 O O . VAL A 1 93 ? 32.705 -9.753 7.483 1.00 56.00 93 VAL A O 1
ATOM 752 N N . ASP A 1 94 ? 32.751 -10.612 9.576 1.00 51.84 94 ASP A N 1
ATOM 753 C CA . ASP A 1 94 ? 32.657 -12.021 9.225 1.00 51.84 94 ASP A CA 1
ATOM 754 C C . ASP A 1 94 ? 31.350 -12.247 8.453 1.00 51.84 94 ASP A C 1
ATOM 756 O O . ASP A 1 94 ? 30.244 -12.096 8.980 1.00 51.84 94 ASP A O 1
ATOM 760 N N . THR A 1 95 ? 31.483 -12.492 7.153 1.00 55.81 95 THR A N 1
ATOM 761 C CA . THR A 1 95 ? 30.362 -12.708 6.237 1.00 55.81 95 THR A CA 1
ATOM 762 C C . THR A 1 95 ? 30.071 -14.196 6.189 1.00 55.81 95 THR A C 1
ATOM 764 O O . THR A 1 95 ? 30.178 -14.838 5.144 1.00 55.81 95 THR A O 1
ATOM 767 N N . GLU A 1 96 ? 29.678 -14.759 7.331 1.00 58.38 96 GLU A N 1
ATOM 768 C CA . GLU A 1 96 ? 28.949 -16.017 7.300 1.00 58.38 96 GLU A CA 1
ATOM 769 C C . GLU A 1 96 ? 27.638 -15.754 6.551 1.00 58.38 96 GLU A C 1
ATOM 771 O O . GLU A 1 96 ? 26.749 -15.025 7.000 1.00 58.38 96 GLU A O 1
ATOM 776 N N . VAL A 1 97 ? 27.581 -16.280 5.328 1.00 58.16 97 VAL A N 1
ATOM 777 C CA . VAL A 1 97 ? 26.411 -16.258 4.459 1.00 58.16 97 VAL A CA 1
ATOM 778 C C . VAL A 1 97 ? 25.321 -17.042 5.178 1.00 58.16 97 VAL A C 1
ATOM 780 O O . VAL A 1 97 ? 25.286 -18.269 5.133 1.00 58.16 97 VAL A O 1
ATOM 783 N N . PHE A 1 98 ? 24.448 -16.332 5.891 1.00 48.25 98 PHE A N 1
ATOM 784 C CA . PHE A 1 98 ? 23.223 -16.918 6.409 1.00 48.25 98 PHE A CA 1
ATOM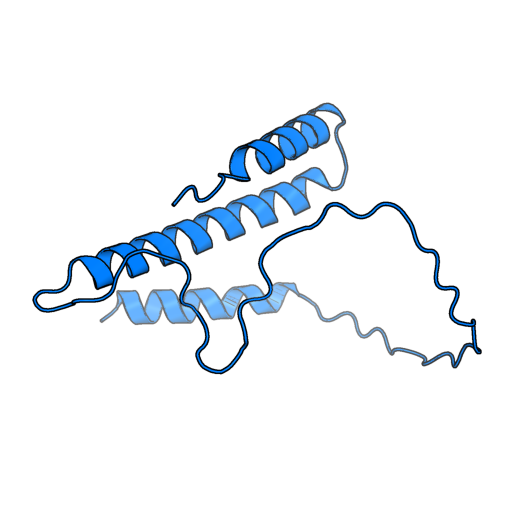 785 C C . PHE A 1 98 ? 22.380 -17.353 5.211 1.00 48.25 98 PHE A C 1
ATOM 787 O O . PHE A 1 98 ? 21.885 -16.524 4.450 1.00 48.25 98 PHE A O 1
ATOM 794 N N . ASP A 1 99 ? 22.274 -18.667 5.042 1.00 53.22 99 ASP A N 1
ATOM 795 C CA . ASP A 1 99 ? 21.437 -19.334 4.051 1.00 53.22 99 ASP A CA 1
ATOM 796 C C . ASP A 1 99 ? 19.958 -18.971 4.336 1.00 53.22 99 ASP A C 1
ATOM 798 O O . ASP A 1 99 ? 19.301 -19.550 5.208 1.00 53.22 99 ASP A O 1
ATOM 802 N N . ASP A 1 100 ? 19.462 -17.920 3.669 1.00 57.75 100 ASP A N 1
ATOM 803 C CA . ASP A 1 100 ? 18.141 -17.279 3.867 1.00 57.75 100 ASP A CA 1
ATOM 804 C C . ASP A 1 100 ? 16.961 -18.188 3.461 1.00 57.75 100 ASP A C 1
ATOM 806 O O . ASP A 1 100 ? 15.793 -17.925 3.760 1.00 57.75 100 ASP A O 1
ATOM 810 N N . ASP A 1 101 ? 17.252 -19.335 2.849 1.00 59.78 101 ASP A N 1
ATOM 811 C CA . ASP A 1 101 ? 16.242 -20.286 2.390 1.00 59.78 101 ASP A CA 1
ATOM 812 C C . ASP A 1 101 ? 15.490 -20.969 3.553 1.00 59.78 101 ASP A C 1
ATOM 814 O O . ASP A 1 101 ? 14.405 -21.520 3.359 1.00 59.78 101 ASP A O 1
ATOM 818 N N . LYS A 1 102 ? 15.995 -20.877 4.794 1.00 54.25 102 LYS A N 1
ATOM 819 C CA . LYS A 1 102 ? 15.377 -21.508 5.975 1.00 54.25 102 LYS A CA 1
ATOM 820 C C . LYS A 1 102 ? 14.370 -20.625 6.726 1.00 54.25 102 LYS A C 1
ATOM 822 O O . LYS A 1 102 ? 13.593 -21.130 7.538 1.00 54.25 102 LYS A O 1
ATOM 827 N N . ALA A 1 103 ? 14.330 -19.316 6.469 1.00 53.78 103 ALA A N 1
ATOM 828 C CA . ALA A 1 103 ? 13.423 -18.406 7.182 1.00 53.78 103 ALA A CA 1
ATOM 829 C C . ALA A 1 103 ? 11.968 -18.465 6.670 1.00 53.78 103 ALA A C 1
ATOM 831 O O . ALA A 1 103 ? 11.043 -18.034 7.363 1.00 53.78 103 ALA A O 1
ATOM 832 N N . CYS A 1 104 ? 11.736 -19.033 5.482 1.00 53.12 104 CYS A N 1
ATOM 833 C CA . CYS A 1 104 ? 10.401 -19.105 4.881 1.00 53.12 104 CYS A CA 1
ATOM 834 C C . CYS A 1 104 ? 9.500 -20.214 5.461 1.00 53.12 104 CYS A C 1
ATOM 836 O O . CYS A 1 104 ? 8.282 -20.129 5.314 1.00 53.12 104 CYS A O 1
ATOM 838 N N . GLU A 1 105 ? 10.042 -21.223 6.151 1.00 51.00 105 GLU A N 1
ATOM 839 C CA . GLU A 1 105 ? 9.234 -22.332 6.694 1.00 51.00 105 GLU A CA 1
ATOM 840 C C . GLU A 1 105 ? 8.433 -21.940 7.948 1.00 51.00 105 GLU A C 1
ATOM 842 O O . GLU A 1 105 ? 7.353 -22.477 8.196 1.00 51.00 105 GLU A O 1
ATOM 847 N N . GLN A 1 106 ? 8.904 -20.960 8.725 1.00 52.19 106 GLN A N 1
ATOM 848 C CA . GLN A 1 106 ? 8.297 -20.629 10.022 1.00 52.19 106 GLN A CA 1
ATOM 849 C C . GLN A 1 106 ? 6.974 -19.859 9.905 1.00 52.19 106 GLN A C 1
ATOM 851 O O . GLN A 1 106 ? 6.129 -19.960 10.794 1.00 52.19 106 GLN A O 1
ATOM 856 N N . PHE A 1 107 ? 6.748 -19.132 8.804 1.00 53.38 107 PHE A N 1
ATOM 857 C CA . PHE A 1 107 ? 5.483 -18.418 8.590 1.00 53.38 107 PHE A CA 1
ATOM 858 C C . PHE A 1 107 ? 4.326 -19.347 8.200 1.00 53.38 107 PHE A C 1
ATOM 860 O O . PHE A 1 107 ? 3.179 -19.036 8.514 1.00 53.38 107 PHE A O 1
ATOM 867 N N . ASN A 1 108 ? 4.606 -20.499 7.582 1.00 54.34 108 ASN A N 1
ATOM 868 C CA . ASN A 1 108 ? 3.561 -21.453 7.192 1.00 54.34 108 ASN A CA 1
ATOM 869 C C . ASN A 1 108 ? 3.002 -22.215 8.404 1.00 54.34 108 ASN A C 1
ATOM 871 O O . ASN A 1 108 ? 1.795 -22.410 8.500 1.00 54.34 108 ASN A O 1
ATOM 875 N N . ILE A 1 109 ? 3.846 -22.541 9.389 1.00 60.31 109 ILE A N 1
ATOM 876 C CA . ILE A 1 109 ? 3.437 -23.282 10.597 1.00 60.31 109 ILE A CA 1
ATOM 877 C C . ILE A 1 109 ? 2.411 -22.494 11.428 1.00 60.31 109 ILE A C 1
ATOM 879 O O . ILE A 1 109 ? 1.463 -23.068 11.963 1.00 60.31 109 ILE A O 1
ATOM 883 N N . VAL A 1 110 ? 2.568 -21.170 11.528 1.00 60.50 110 VAL A N 1
ATOM 884 C CA . VAL A 1 110 ? 1.641 -20.319 12.295 1.00 60.50 110 VAL A CA 1
ATOM 885 C C . VAL A 1 110 ? 0.291 -20.180 11.582 1.00 60.50 110 VAL A C 1
ATOM 887 O O . VAL A 1 110 ? -0.748 -20.162 12.241 1.00 60.50 110 VAL A O 1
ATOM 890 N N . VAL A 1 111 ? 0.292 -20.118 10.246 1.00 64.56 111 VAL A N 1
ATOM 891 C CA . VAL A 1 111 ? -0.933 -20.029 9.434 1.00 64.56 111 VAL A CA 1
ATOM 892 C C . VAL A 1 111 ? -1.709 -21.351 9.457 1.00 64.56 111 VAL A C 1
ATOM 894 O O . VAL A 1 111 ? -2.927 -21.323 9.631 1.00 64.56 111 VAL A O 1
ATOM 897 N N . ASP A 1 112 ? -1.023 -22.494 9.391 1.00 64.19 112 ASP A N 1
ATOM 898 C CA . ASP A 1 112 ? -1.659 -23.816 9.470 1.00 64.19 112 ASP A CA 1
ATOM 899 C C . ASP A 1 112 ? -2.245 -24.102 10.863 1.00 64.19 112 ASP A C 1
ATOM 901 O O . ASP A 1 112 ? -3.343 -24.646 10.976 1.00 64.19 112 ASP A O 1
ATOM 905 N N . PHE A 1 113 ? -1.573 -23.673 11.939 1.00 67.44 113 PHE A N 1
ATOM 906 C CA . PHE A 1 113 ? -2.093 -23.818 13.303 1.00 67.44 113 PHE A CA 1
ATOM 907 C C . PHE A 1 113 ? -3.392 -23.020 13.515 1.00 67.44 113 PHE A C 1
ATOM 909 O O . PHE A 1 113 ? -4.352 -23.543 14.081 1.00 67.44 113 PHE A O 1
ATOM 916 N N . LEU A 1 114 ? -3.457 -21.786 13.001 1.00 62.78 114 LEU A N 1
ATOM 917 C CA . LEU A 1 114 ? -4.648 -20.927 13.072 1.00 62.78 114 LEU A CA 1
ATOM 918 C C . LEU A 1 114 ? -5.807 -21.409 12.186 1.00 62.78 114 LEU A C 1
ATOM 920 O O . LEU A 1 114 ? -6.955 -21.110 12.497 1.00 62.78 114 LEU A O 1
ATOM 924 N N . GLY A 1 115 ? -5.526 -22.145 11.107 1.00 55.53 115 GLY A N 1
ATOM 925 C CA . GLY A 1 115 ? -6.551 -22.758 10.256 1.00 55.53 115 GLY A CA 1
ATOM 926 C C . GLY A 1 115 ? -7.140 -24.062 10.811 1.00 55.53 115 GLY A C 1
ATOM 927 O O . GLY A 1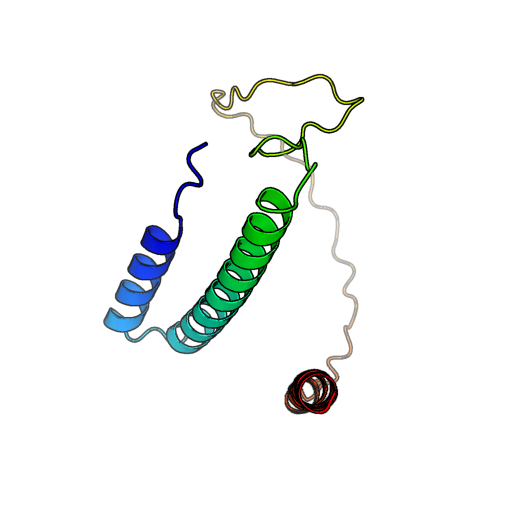 115 ? -8.150 -24.534 10.295 1.00 55.53 115 GLY A O 1
ATOM 928 N N . SER A 1 116 ? -6.517 -24.644 11.840 1.00 59.22 116 SER A N 1
ATOM 929 C CA . SER A 1 116 ? -6.937 -25.907 12.468 1.00 59.22 116 SER A CA 1
ATOM 930 C C . SER A 1 116 ? -7.776 -25.742 13.744 1.00 59.22 116 SER A C 1
ATOM 932 O O . SER A 1 116 ? -8.142 -26.749 14.356 1.00 59.22 116 SER A O 1
ATOM 934 N N . LEU A 1 117 ? -8.064 -24.496 14.145 1.00 48.38 117 LEU A N 1
ATOM 935 C CA . LEU A 1 117 ? -8.825 -24.142 15.350 1.00 48.38 117 LEU A CA 1
ATOM 936 C C . LEU A 1 117 ? -10.297 -23.827 15.055 1.00 48.38 117 LEU A C 1
ATOM 938 O O . LEU A 1 117 ? -10.568 -23.168 14.027 1.00 48.38 117 LEU A O 1
#

Secondary structure (DSSP, 8-state):
-----THHHHHHHHHHHHHTT-TTHHHHHHHHHHHHHHHHHHHHHHHHHHTSTT----SSPPP-TTS--------------------------------GGGTTHHHHHHHHHHHT-

Radius of gyration: 22.48 Å; chains: 1; bounding box: 59×52×44 Å